Protein AF-A0A7G8PLW7-F1 (afdb_monomer_lite)

pLDDT: mean 91.12, std 13.37, range [37.12, 98.25]

Structure (mmCIF, N/CA/C/O backbone):
data_AF-A0A7G8PLW7-F1
#
_entry.id   AF-A0A7G8PLW7-F1
#
loop_
_atom_site.group_PDB
_atom_site.id
_atom_site.type_symbol
_atom_site.label_atom_id
_atom_site.label_alt_id
_atom_site.label_comp_id
_atom_site.label_asym_id
_atom_site.label_entity_id
_atom_site.label_seq_id
_atom_site.pdbx_PDB_ins_code
_atom_site.Cartn_x
_atom_site.Cartn_y
_atom_site.Cartn_z
_atom_site.occupancy
_atom_site.B_iso_or_equiv
_atom_site.auth_seq_id
_atom_site.auth_comp_id
_atom_site.auth_asym_id
_atom_site.auth_atom_id
_atom_site.pdbx_PDB_model_num
ATOM 1 N N . MET A 1 1 ? 2.152 -22.555 9.700 1.00 37.12 1 MET A N 1
ATOM 2 C CA . MET A 1 1 ? 1.393 -21.390 9.208 1.00 37.12 1 MET A CA 1
ATOM 3 C C . MET A 1 1 ? 2.440 -20.451 8.639 1.00 37.12 1 MET A C 1
ATOM 5 O O . MET A 1 1 ? 3.119 -19.780 9.405 1.00 37.12 1 MET A O 1
ATOM 9 N N . ASP A 1 2 ? 2.715 -20.571 7.341 1.00 39.97 2 ASP A N 1
ATOM 10 C CA . ASP A 1 2 ? 3.802 -19.845 6.677 1.00 39.97 2 ASP A CA 1
ATOM 11 C C . ASP A 1 2 ? 3.374 -18.402 6.407 1.00 39.97 2 ASP A C 1
ATOM 13 O O . ASP A 1 2 ? 2.741 -18.102 5.402 1.00 39.97 2 ASP A O 1
ATOM 17 N N . THR A 1 3 ? 3.713 -17.484 7.312 1.00 45.44 3 THR A N 1
ATOM 18 C CA . THR A 1 3 ? 3.503 -16.037 7.127 1.00 45.44 3 THR A CA 1
ATOM 19 C C . THR A 1 3 ? 4.613 -15.439 6.253 1.00 45.44 3 THR A C 1
ATOM 21 O O . THR A 1 3 ? 5.297 -14.486 6.640 1.00 45.44 3 THR A O 1
ATOM 24 N N . THR A 1 4 ? 4.876 -16.029 5.086 1.00 56.59 4 THR A N 1
ATOM 25 C CA . THR A 1 4 ? 5.938 -15.548 4.197 1.00 56.59 4 THR A CA 1
ATOM 26 C C . THR A 1 4 ? 5.436 -14.337 3.421 1.00 56.59 4 THR A C 1
ATOM 28 O O . THR A 1 4 ? 4.759 -14.457 2.407 1.00 56.59 4 THR A O 1
ATOM 31 N N . PHE A 1 5 ? 5.794 -13.138 3.881 1.00 67.69 5 PHE A N 1
ATOM 32 C CA . PHE A 1 5 ? 5.630 -11.930 3.077 1.00 67.69 5 PHE A CA 1
ATOM 33 C C . PHE A 1 5 ? 6.342 -12.107 1.730 1.00 67.69 5 PHE A C 1
ATOM 35 O O . PHE A 1 5 ? 7.565 -12.231 1.689 1.00 67.69 5 PHE A O 1
ATOM 42 N N . GLU A 1 6 ? 5.595 -12.048 0.629 1.00 78.38 6 GLU A N 1
ATOM 43 C CA . GLU A 1 6 ? 6.180 -12.208 -0.703 1.00 78.38 6 GLU A CA 1
ATOM 44 C C . GLU A 1 6 ? 7.173 -11.086 -1.036 1.00 78.38 6 GLU A C 1
ATOM 46 O O . GLU A 1 6 ? 6.952 -9.916 -0.694 1.00 78.38 6 GLU A O 1
ATOM 51 N N . SER A 1 7 ? 8.284 -11.422 -1.697 1.00 88.19 7 SER A N 1
ATOM 52 C CA . SER A 1 7 ? 9.267 -10.430 -2.144 1.00 88.19 7 SER A CA 1
ATOM 53 C C . SER A 1 7 ? 8.721 -9.593 -3.306 1.00 88.19 7 SER A C 1
ATOM 55 O O . SER A 1 7 ? 7.840 -10.027 -4.050 1.00 88.19 7 SER A O 1
ATOM 57 N N . ASN A 1 8 ? 9.257 -8.382 -3.491 1.00 90.56 8 ASN A N 1
ATOM 58 C CA . ASN A 1 8 ? 8.837 -7.526 -4.606 1.00 90.56 8 ASN A CA 1
ATOM 59 C C . ASN A 1 8 ? 9.126 -8.176 -5.965 1.00 90.56 8 ASN A C 1
ATOM 61 O O . ASN A 1 8 ? 8.336 -7.987 -6.880 1.00 90.56 8 ASN A O 1
ATOM 65 N N . ASP A 1 9 ? 10.212 -8.942 -6.089 1.00 93.62 9 ASP A N 1
ATOM 66 C CA . ASP A 1 9 ? 10.585 -9.627 -7.333 1.00 93.62 9 ASP A CA 1
ATOM 67 C C . ASP A 1 9 ? 9.591 -10.727 -7.706 1.00 93.62 9 ASP A C 1
ATOM 69 O O . ASP A 1 9 ? 9.196 -10.851 -8.864 1.00 93.62 9 ASP A O 1
ATOM 73 N N . LEU A 1 10 ? 9.130 -11.488 -6.713 1.00 94.88 10 LEU A N 1
ATOM 74 C CA . LEU A 1 10 ? 8.164 -12.556 -6.929 1.00 94.88 10 LEU A CA 1
ATOM 75 C C . LEU A 1 10 ? 6.789 -11.995 -7.325 1.00 94.88 10 LEU A C 1
ATOM 77 O O . LEU A 1 10 ? 6.190 -12.458 -8.296 1.00 94.88 10 LEU A O 1
ATOM 81 N N . VAL A 1 11 ? 6.326 -10.943 -6.642 1.00 94.69 11 VAL A N 1
ATOM 82 C CA . VAL A 1 11 ? 5.077 -10.242 -6.993 1.00 94.69 11 VAL A CA 1
ATOM 83 C C . VAL A 1 11 ? 5.181 -9.584 -8.372 1.00 94.69 11 VAL A C 1
ATOM 85 O O . VAL A 1 11 ? 4.256 -9.673 -9.177 1.00 94.69 11 VAL A O 1
ATOM 88 N N . ALA A 1 12 ? 6.317 -8.951 -8.669 1.00 96.75 12 ALA A N 1
ATOM 89 C CA . ALA A 1 12 ? 6.593 -8.325 -9.957 1.00 96.75 12 ALA A CA 1
ATOM 90 C C . ALA A 1 12 ? 6.521 -9.330 -11.114 1.00 96.75 12 ALA A C 1
ATOM 92 O O . ALA A 1 12 ? 5.868 -9.049 -12.119 1.00 96.75 12 ALA A O 1
ATOM 93 N N . GLY A 1 13 ? 7.117 -10.516 -10.941 1.00 97.19 13 GLY A N 1
ATOM 94 C CA . GLY A 1 13 ? 7.055 -11.598 -11.922 1.00 97.19 13 GLY A CA 1
ATOM 95 C C . GLY A 1 13 ? 5.628 -12.084 -12.185 1.00 97.19 13 GLY A C 1
ATOM 96 O O . GLY A 1 13 ? 5.242 -12.24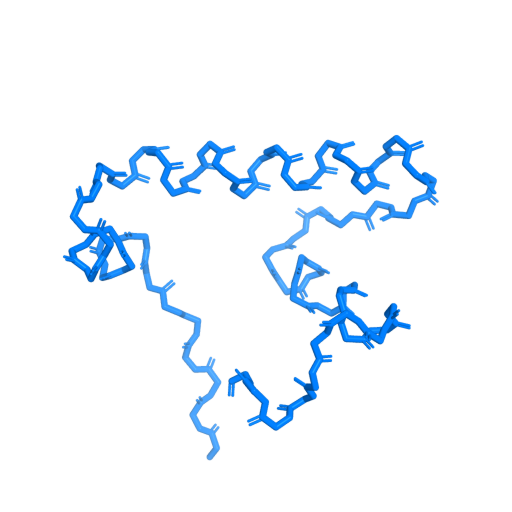5 -13.340 1.00 97.19 13 GLY A O 1
ATOM 97 N N . ARG A 1 14 ? 4.809 -12.247 -11.136 1.00 96.75 14 ARG A N 1
ATOM 98 C CA . ARG A 1 14 ? 3.400 -12.668 -11.271 1.00 96.75 14 ARG A CA 1
ATOM 99 C C . ARG A 1 14 ? 2.525 -11.634 -11.978 1.00 96.75 14 ARG A C 1
ATOM 101 O O . ARG A 1 14 ? 1.626 -12.007 -12.723 1.00 96.75 14 ARG A O 1
ATOM 108 N N . LEU A 1 15 ? 2.775 -10.349 -11.733 1.00 96.56 15 LEU A N 1
ATOM 109 C CA . LEU A 1 15 ? 1.986 -9.245 -12.290 1.00 96.56 15 LEU A CA 1
ATOM 110 C C . LEU A 1 15 ? 2.552 -8.689 -13.608 1.00 96.56 15 LEU A C 1
ATOM 112 O O . LEU A 1 15 ? 1.966 -7.764 -14.165 1.00 96.56 15 LEU A O 1
ATOM 116 N N . ASN A 1 16 ? 3.672 -9.229 -14.102 1.00 97.50 16 ASN A N 1
ATOM 117 C CA . ASN A 1 16 ? 4.393 -8.749 -15.284 1.00 97.50 16 ASN A CA 1
ATOM 118 C C . ASN A 1 16 ? 4.711 -7.235 -15.231 1.00 97.50 16 ASN A C 1
ATOM 120 O O . ASN A 1 16 ? 4.480 -6.488 -16.183 1.00 97.50 16 ASN A O 1
ATOM 124 N N . ILE A 1 17 ? 5.223 -6.772 -14.086 1.00 97.38 17 ILE A N 1
ATOM 125 C CA . ILE A 1 17 ? 5.654 -5.382 -13.854 1.00 97.38 17 ILE A CA 1
ATOM 126 C C . ILE A 1 17 ? 7.077 -5.342 -13.295 1.00 97.38 17 ILE A C 1
A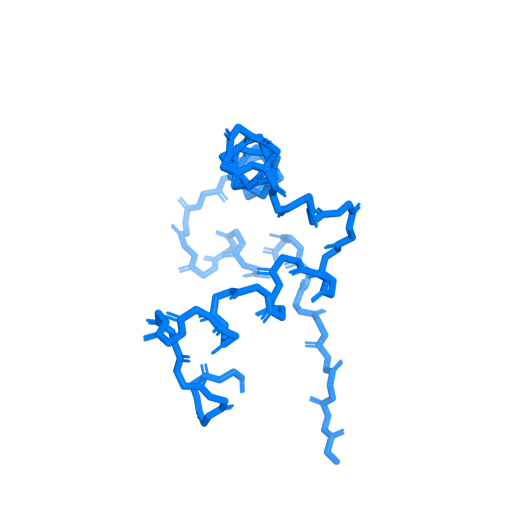TOM 128 O O . ILE A 1 17 ? 7.616 -6.353 -12.866 1.00 97.38 17 ILE A O 1
ATOM 132 N N . ALA A 1 18 ? 7.696 -4.161 -13.248 1.00 97.69 18 ALA A N 1
ATOM 133 C CA . ALA A 1 18 ? 8.992 -4.004 -12.591 1.00 97.69 18 ALA A CA 1
ATOM 134 C C . ALA A 1 18 ? 8.862 -4.062 -11.048 1.00 97.69 18 ALA A C 1
ATOM 136 O O . ALA A 1 18 ? 7.909 -3.494 -10.500 1.00 97.69 18 ALA A O 1
ATOM 137 N N . PRO A 1 19 ? 9.850 -4.611 -10.311 1.00 96.69 19 PRO A N 1
ATOM 138 C CA . PRO A 1 19 ? 9.874 -4.576 -8.840 1.00 96.69 19 PRO A CA 1
ATOM 139 C C . PRO A 1 19 ? 9.772 -3.158 -8.254 1.00 96.69 19 PRO A C 1
ATOM 141 O O . PRO A 1 19 ? 9.151 -2.939 -7.210 1.00 96.69 19 PRO A O 1
ATOM 144 N N . ALA A 1 20 ? 10.321 -2.159 -8.955 1.00 96.62 20 ALA A N 1
ATOM 145 C CA . ALA A 1 20 ? 10.182 -0.750 -8.590 1.00 96.62 20 ALA A CA 1
ATOM 146 C C . ALA A 1 20 ? 8.714 -0.283 -8.599 1.00 96.62 20 ALA A C 1
ATOM 148 O O . ALA A 1 20 ? 8.307 0.475 -7.717 1.00 96.62 20 ALA A O 1
ATOM 149 N N . THR A 1 21 ? 7.901 -0.782 -9.535 1.00 97.44 21 THR A N 1
ATOM 150 C CA . THR A 1 21 ? 6.468 -0.471 -9.629 1.00 97.44 21 THR A CA 1
ATOM 151 C C . THR A 1 21 ? 5.700 -1.041 -8.436 1.00 97.44 21 THR A C 1
ATOM 153 O O . THR A 1 21 ? 4.883 -0.326 -7.853 1.00 97.44 21 THR A O 1
ATOM 156 N N . VAL A 1 22 ? 6.021 -2.265 -7.992 1.00 96.81 22 VAL A N 1
ATOM 157 C CA . VAL A 1 22 ? 5.463 -2.853 -6.754 1.00 96.81 22 VAL A 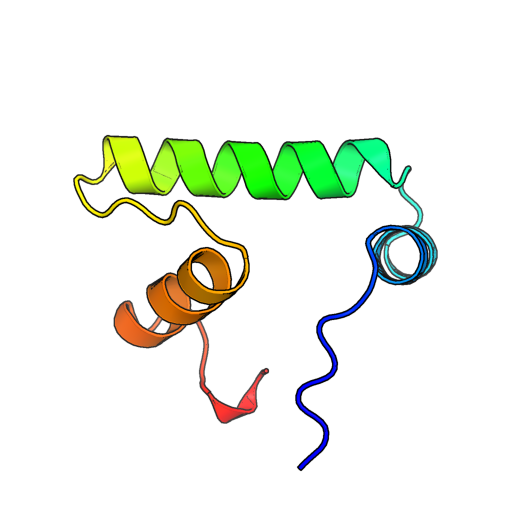CA 1
ATOM 158 C C 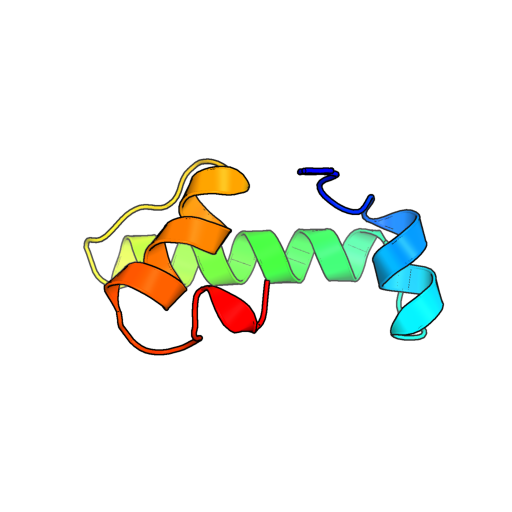. VAL A 1 22 ? 5.744 -1.941 -5.556 1.00 96.81 22 VAL A C 1
ATOM 160 O O . VAL A 1 22 ? 4.830 -1.576 -4.813 1.00 96.81 22 VAL A O 1
ATOM 163 N N . ARG A 1 23 ? 6.997 -1.488 -5.401 1.00 95.06 23 ARG A N 1
ATOM 164 C CA . ARG A 1 23 ? 7.383 -0.559 -4.327 1.00 95.06 23 ARG A CA 1
ATOM 165 C C . ARG A 1 23 ? 6.612 0.759 -4.405 1.00 95.06 23 ARG A C 1
ATOM 167 O O . ARG A 1 23 ? 6.118 1.229 -3.380 1.00 95.06 23 ARG A O 1
ATOM 174 N N . THR A 1 24 ? 6.467 1.343 -5.594 1.00 97.50 24 THR A N 1
ATOM 175 C CA . THR A 1 24 ? 5.681 2.571 -5.785 1.00 97.50 24 THR A CA 1
ATOM 176 C C . THR A 1 24 ? 4.206 2.369 -5.438 1.00 97.50 24 THR A C 1
ATOM 178 O O . THR A 1 24 ? 3.599 3.258 -4.840 1.00 97.50 24 THR A O 1
ATOM 181 N N . HIS A 1 25 ? 3.611 1.218 -5.759 1.00 96.06 25 HIS A N 1
ATOM 182 C CA . HIS A 1 25 ? 2.239 0.909 -5.356 1.00 96.06 25 HIS A CA 1
ATOM 183 C C . HIS A 1 25 ? 2.094 0.839 -3.833 1.00 96.06 25 HIS A C 1
ATOM 185 O O . HIS A 1 25 ? 1.219 1.514 -3.292 1.00 96.06 25 HIS A O 1
ATOM 191 N N . LEU A 1 26 ? 2.998 0.147 -3.131 1.00 95.19 26 LEU A N 1
ATOM 192 C CA . LEU A 1 26 ? 3.000 0.104 -1.663 1.00 95.19 26 LEU A CA 1
ATOM 193 C C . LEU A 1 26 ? 3.141 1.504 -1.044 1.00 95.19 26 LEU A C 1
ATOM 195 O O . LEU A 1 26 ? 2.396 1.857 -0.131 1.00 95.19 26 LEU A O 1
ATOM 199 N N . GLN A 1 27 ? 4.039 2.338 -1.579 1.00 96.44 27 GLN A N 1
ATOM 200 C CA . GLN A 1 27 ? 4.200 3.724 -1.128 1.00 96.44 27 GLN A CA 1
ATOM 201 C C . GLN A 1 27 ? 2.919 4.545 -1.321 1.00 96.44 27 GLN A C 1
ATOM 203 O O . GLN A 1 27 ? 2.502 5.262 -0.413 1.00 96.44 27 GLN A O 1
ATOM 208 N N . ARG A 1 28 ? 2.259 4.420 -2.479 1.00 97.88 28 ARG A N 1
ATOM 209 C CA . ARG A 1 28 ? 0.995 5.118 -2.763 1.00 97.88 28 ARG A CA 1
ATOM 210 C C . ARG A 1 28 ? -0.128 4.677 -1.830 1.00 97.88 28 ARG A C 1
ATOM 212 O O . ARG A 1 28 ? -0.902 5.524 -1.395 1.00 97.88 28 ARG A O 1
ATOM 219 N N . VAL A 1 29 ? -0.218 3.387 -1.506 1.00 96.38 29 VAL A N 1
ATOM 220 C CA . VAL A 1 29 ? -1.186 2.893 -0.513 1.00 96.38 29 VAL A CA 1
ATOM 221 C C . VAL A 1 29 ? -0.895 3.506 0.861 1.00 96.38 29 VAL A C 1
ATOM 223 O O . VAL A 1 29 ? -1.813 4.012 1.500 1.00 96.38 29 VAL A O 1
ATOM 226 N N . GLY A 1 30 ? 0.375 3.577 1.274 1.00 97.06 30 GLY A N 1
ATOM 227 C CA . GLY A 1 30 ? 0.772 4.265 2.507 1.00 97.06 30 GLY A CA 1
ATOM 228 C C . GLY A 1 30 ? 0.341 5.735 2.546 1.00 97.06 30 GLY A C 1
ATOM 229 O O . GLY A 1 30 ? -0.247 6.173 3.532 1.00 97.06 30 GLY A O 1
ATOM 230 N N . VAL A 1 31 ? 0.546 6.482 1.455 1.00 98.25 31 VAL A N 1
ATOM 231 C CA . VAL A 1 31 ? 0.102 7.885 1.335 1.00 98.25 31 VAL A CA 1
ATOM 232 C C . VAL A 1 31 ? -1.417 8.013 1.468 1.00 98.25 31 VAL A C 1
ATOM 234 O O . VAL A 1 31 ? -1.889 8.896 2.180 1.00 98.25 31 VAL A O 1
ATOM 237 N N . LYS A 1 32 ? -2.192 7.118 0.840 1.00 97.81 32 LYS A N 1
ATOM 238 C CA . LYS A 1 32 ? -3.660 7.108 0.972 1.00 97.81 32 LYS A CA 1
ATOM 239 C C . LYS A 1 32 ? -4.094 6.901 2.424 1.00 97.81 32 LYS A C 1
ATOM 241 O O . LYS A 1 32 ? -4.979 7.600 2.904 1.00 97.81 32 LYS A O 1
ATOM 246 N N . TYR A 1 33 ? -3.434 5.992 3.135 1.00 97.62 33 TYR A N 1
ATOM 247 C CA . TYR A 1 33 ? -3.719 5.733 4.544 1.00 97.62 33 TYR A CA 1
ATOM 248 C C . TYR A 1 33 ? -3.345 6.898 5.463 1.00 97.62 33 TYR A C 1
ATOM 250 O O . TYR A 1 33 ? -4.082 7.198 6.401 1.00 97.62 33 TYR A O 1
ATOM 258 N N . VAL A 1 34 ? -2.245 7.600 5.177 1.00 97.94 34 VAL A N 1
ATOM 259 C CA . VAL A 1 34 ? -1.896 8.846 5.878 1.00 97.94 34 VAL A CA 1
ATOM 260 C C . VAL A 1 34 ? -2.961 9.918 5.639 1.00 97.94 34 VAL A C 1
ATOM 262 O O . VAL A 1 34 ? -3.440 10.511 6.601 1.00 97.94 34 VAL A O 1
ATOM 265 N N . ALA A 1 35 ? -3.382 10.124 4.388 1.00 98.00 35 ALA A N 1
ATOM 266 C CA . ALA A 1 35 ? -4.422 11.097 4.046 1.00 98.00 35 ALA A CA 1
ATOM 267 C C . ALA A 1 35 ? -5.776 10.781 4.709 1.00 98.00 35 ALA A C 1
ATOM 269 O O . ALA A 1 35 ? -6.513 11.693 5.067 1.00 98.00 35 ALA A O 1
ATOM 270 N N . ALA A 1 36 ? -6.077 9.499 4.928 1.00 96.81 36 ALA A N 1
ATOM 271 C CA . ALA A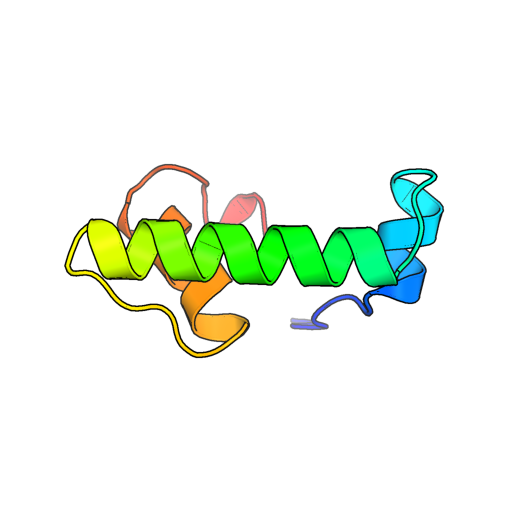 1 36 ? -7.268 9.040 5.641 1.00 96.81 36 ALA A CA 1
ATOM 272 C C . ALA A 1 36 ? -7.144 9.091 7.182 1.00 96.81 36 ALA A C 1
ATOM 274 O O . ALA A 1 36 ? -8.023 8.586 7.877 1.00 96.81 36 ALA A O 1
ATOM 275 N N . GLY A 1 37 ? -6.052 9.634 7.740 1.00 97.31 37 GLY A N 1
ATOM 276 C CA . GLY A 1 37 ? -5.833 9.715 9.191 1.00 97.31 37 GLY A CA 1
ATOM 277 C C . GLY A 1 37 ? -5.509 8.374 9.863 1.00 97.31 37 GLY A C 1
ATOM 278 O O . GLY A 1 37 ? -5.597 8.251 11.083 1.00 97.31 37 GLY A O 1
ATOM 279 N N . ARG A 1 38 ? -5.141 7.347 9.088 1.00 96.62 38 ARG A N 1
ATOM 280 C CA . ARG A 1 38 ? -4.930 5.969 9.563 1.00 96.62 38 ARG A CA 1
ATOM 281 C C . ARG A 1 38 ? -3.589 5.421 9.069 1.00 96.62 38 ARG A C 1
ATOM 283 O O . ARG A 1 38 ? -3.573 4.496 8.260 1.00 96.62 38 ARG A O 1
ATOM 290 N N . PRO A 1 39 ? -2.450 5.961 9.539 1.00 96.19 39 PRO A N 1
ATOM 291 C CA . PRO A 1 39 ? -1.136 5.648 8.986 1.00 96.19 39 PRO A C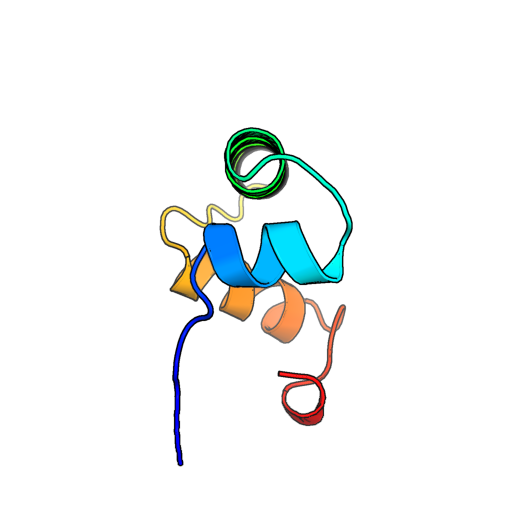A 1
ATOM 292 C C . PRO A 1 39 ? -0.813 4.145 9.030 1.00 96.19 39 PRO A C 1
ATOM 294 O O . PRO A 1 39 ? -1.175 3.432 9.976 1.00 96.19 39 PRO A O 1
ATOM 297 N N . ALA A 1 40 ? -0.100 3.693 7.995 1.00 96.94 40 ALA A N 1
ATOM 298 C CA . ALA A 1 40 ? 0.386 2.326 7.812 1.00 96.94 40 ALA A CA 1
ATOM 299 C C . ALA A 1 40 ? 1.883 2.346 7.428 1.00 96.94 40 ALA A C 1
ATOM 301 O O . ALA A 1 40 ? 2.222 2.230 6.251 1.00 96.94 40 ALA A O 1
ATOM 302 N N . PRO A 1 41 ? 2.795 2.556 8.399 1.00 94.94 41 PRO A N 1
ATOM 303 C CA . PRO A 1 41 ? 4.212 2.812 8.119 1.00 94.94 41 PRO A CA 1
ATOM 304 C C . PRO A 1 41 ? 5.026 1.551 7.788 1.00 94.94 41 PRO A C 1
ATOM 306 O O . PRO A 1 41 ? 6.173 1.655 7.363 1.00 94.94 41 PRO A O 1
ATOM 309 N N . THR A 1 42 ? 4.462 0.359 7.989 1.00 95.38 42 THR A N 1
ATOM 310 C CA . THR A 1 42 ? 5.134 -0.924 7.745 1.00 95.38 42 THR A CA 1
ATOM 311 C C . THR A 1 42 ? 4.342 -1.771 6.757 1.00 95.38 42 THR A C 1
ATOM 313 O O . THR A 1 42 ? 3.131 -1.609 6.611 1.00 95.38 42 THR A O 1
ATOM 316 N N . LYS A 1 43 ? 5.006 -2.733 6.106 1.00 89.94 43 LYS A N 1
ATOM 317 C CA . LYS A 1 43 ? 4.335 -3.698 5.219 1.00 89.94 43 LYS A CA 1
ATOM 318 C C . LYS A 1 43 ? 3.242 -4.484 5.954 1.00 89.94 43 LYS A C 1
ATOM 320 O O . LYS A 1 43 ? 2.156 -4.652 5.416 1.00 89.94 43 LYS A O 1
ATOM 325 N N . ALA A 1 44 ? 3.496 -4.879 7.203 1.00 92.94 44 ALA A N 1
ATOM 326 C CA . ALA A 1 44 ? 2.497 -5.527 8.050 1.00 92.94 44 ALA A CA 1
ATOM 327 C C . ALA A 1 44 ? 1.284 -4.616 8.312 1.00 92.94 44 ALA A C 1
ATOM 329 O O . ALA A 1 44 ? 0.149 -5.069 8.233 1.00 92.94 44 ALA A O 1
ATOM 330 N N . ALA A 1 45 ? 1.498 -3.316 8.549 1.00 94.94 45 ALA A N 1
ATOM 331 C CA . ALA A 1 45 ? 0.399 -2.368 8.711 1.00 94.94 45 ALA A CA 1
ATOM 332 C C . ALA A 1 45 ? -0.396 -2.164 7.408 1.00 94.94 45 ALA A C 1
ATOM 334 O O . ALA A 1 45 ? -1.615 -2.039 7.461 1.00 94.94 45 ALA A O 1
ATOM 335 N N . LEU A 1 46 ? 0.268 -2.168 6.244 1.00 94.81 46 LEU A N 1
ATOM 336 C CA . LEU A 1 46 ? -0.399 -2.085 4.936 1.00 94.81 46 LEU A CA 1
ATOM 337 C C . LEU A 1 46 ? -1.287 -3.301 4.641 1.00 94.81 46 LEU A C 1
ATOM 339 O O . LEU A 1 46 ? -2.243 -3.160 3.889 1.00 94.81 46 LEU A O 1
ATOM 343 N N . VAL A 1 47 ? -0.996 -4.457 5.243 1.00 94.00 47 VAL A N 1
ATOM 344 C CA . VAL A 1 47 ? -1.857 -5.651 5.204 1.00 94.00 47 VAL A CA 1
ATOM 345 C C . VAL A 1 47 ? -2.969 -5.568 6.253 1.00 94.00 47 VAL A C 1
ATOM 347 O O . VAL A 1 47 ? -4.128 -5.836 5.956 1.00 94.00 47 VAL A O 1
ATOM 350 N N . ALA A 1 48 ? -2.644 -5.146 7.476 1.00 94.50 48 ALA A N 1
ATOM 351 C CA . ALA A 1 48 ? -3.605 -5.102 8.574 1.00 94.50 48 ALA A CA 1
ATOM 352 C C . ALA A 1 48 ? -4.732 -4.078 8.357 1.00 94.50 48 ALA A C 1
ATOM 354 O O . ALA A 1 48 ? -5.861 -4.322 8.778 1.00 94.50 48 ALA A O 1
ATOM 355 N N . ARG A 1 49 ? -4.452 -2.928 7.723 1.00 96.06 49 ARG A N 1
ATOM 356 C CA . ARG A 1 49 ? -5.464 -1.878 7.526 1.00 96.06 49 ARG A CA 1
ATOM 357 C C . ARG A 1 49 ? -6.629 -2.326 6.633 1.00 96.06 49 ARG A C 1
ATOM 359 O O . ARG A 1 49 ? -7.750 -2.218 7.113 1.00 96.06 49 ARG A O 1
ATOM 366 N N . PRO A 1 50 ? -6.418 -2.877 5.422 1.00 94.88 50 PRO A N 1
ATOM 367 C CA . PRO A 1 50 ? -7.510 -3.392 4.598 1.00 94.88 50 PRO A CA 1
ATOM 368 C C . PRO A 1 50 ? -8.380 -4.442 5.297 1.00 94.88 50 PRO A C 1
ATOM 370 O O . PRO A 1 50 ? -9.596 -4.407 5.136 1.00 94.88 50 PRO A O 1
ATOM 373 N N . VAL A 1 51 ? -7.780 -5.326 6.105 1.00 95.88 51 VAL A N 1
ATOM 374 C CA . VAL A 1 51 ? -8.524 -6.319 6.904 1.00 95.88 51 VAL A CA 1
ATOM 375 C C . VAL A 1 51 ? -9.396 -5.627 7.953 1.00 95.88 51 VAL A C 1
ATOM 377 O O . VAL A 1 51 ? -10.589 -5.890 8.046 1.00 95.88 51 VAL A O 1
ATOM 380 N N . GLN A 1 52 ? -8.824 -4.690 8.717 1.00 95.19 52 GLN A N 1
ATOM 381 C CA . GLN A 1 52 ? -9.568 -3.895 9.707 1.00 95.19 52 GLN A CA 1
ATOM 382 C C . GLN A 1 52 ? -10.672 -3.036 9.073 1.00 95.19 52 GLN A C 1
ATOM 384 O O . GLN A 1 52 ? -11.640 -2.697 9.747 1.00 95.19 52 GLN A O 1
ATOM 389 N N . ASP A 1 53 ? -10.510 -2.678 7.799 1.00 94.69 53 ASP A N 1
ATOM 390 C CA . ASP A 1 53 ? -11.456 -1.874 7.021 1.00 94.69 53 ASP A CA 1
ATOM 391 C C . ASP A 1 53 ? -12.549 -2.711 6.355 1.00 94.69 53 ASP A C 1
ATOM 393 O O . ASP A 1 53 ? -13.465 -2.144 5.764 1.00 94.69 53 ASP A O 1
ATOM 397 N N . GLY A 1 54 ? -12.448 -4.042 6.414 1.00 94.94 54 GLY A N 1
ATOM 398 C CA . GLY A 1 54 ? -13.355 -4.949 5.713 1.00 94.94 54 GLY A CA 1
ATOM 399 C C . GLY A 1 54 ? -13.217 -4.902 4.186 1.00 94.94 54 GLY A C 1
ATOM 400 O O . GLY A 1 54 ? -14.159 -5.254 3.484 1.00 94.94 54 GLY A O 1
ATOM 401 N N . ILE A 1 55 ? -12.072 -4.447 3.662 1.00 94.62 55 ILE A N 1
ATOM 402 C CA . ILE A 1 55 ? -11.790 -4.386 2.215 1.00 94.62 55 ILE A CA 1
ATOM 403 C C . ILE A 1 55 ? -11.363 -5.763 1.681 1.00 94.62 55 ILE A C 1
ATOM 405 O O . ILE A 1 55 ? -11.658 -6.086 0.533 1.00 94.62 55 ILE A O 1
ATOM 409 N N . ILE A 1 56 ? -10.668 -6.556 2.502 1.00 94.62 56 ILE A N 1
ATOM 410 C CA . ILE A 1 56 ? -10.246 -7.936 2.201 1.00 94.62 56 ILE A CA 1
ATOM 411 C C . ILE A 1 56 ? -10.543 -8.839 3.404 1.00 94.62 56 ILE A C 1
ATOM 413 O O . ILE A 1 56 ? -10.498 -8.356 4.542 1.00 94.62 56 ILE A O 1
ATOM 417 N N . SER A 1 57 ? -10.818 -10.128 3.175 1.00 93.88 57 SER A N 1
ATOM 418 C CA . SER A 1 57 ? -10.914 -11.102 4.267 1.00 93.88 57 SER A CA 1
ATOM 419 C C . SER A 1 57 ? -9.524 -11.512 4.754 1.00 93.88 57 SER A C 1
ATOM 421 O O . SER A 1 57 ? -8.542 -11.458 4.015 1.00 93.88 57 SER A O 1
ATOM 423 N N . ILE A 1 58 ? -9.445 -11.976 6.002 1.00 91.00 58 ILE A N 1
ATOM 424 C CA . ILE A 1 58 ? -8.251 -12.666 6.504 1.00 91.00 58 ILE A CA 1
ATOM 425 C C . ILE A 1 58 ? -8.004 -13.983 5.756 1.00 91.00 58 ILE A C 1
ATOM 427 O O . ILE A 1 58 ? -6.860 -14.407 5.649 1.00 91.00 58 ILE A O 1
ATOM 431 N N . ASP A 1 59 ? -9.061 -14.594 5.217 1.00 92.25 59 ASP A N 1
ATOM 432 C CA . ASP A 1 59 ? -8.983 -15.837 4.442 1.00 92.25 59 ASP A CA 1
ATOM 433 C C . ASP A 1 59 ? -8.410 -15.627 3.026 1.00 92.25 59 ASP A C 1
ATOM 435 O O . ASP A 1 59 ? -8.065 -16.600 2.360 1.00 92.25 59 ASP A O 1
ATOM 439 N N . ASP A 1 60 ? -8.290 -14.371 2.573 1.00 86.75 60 ASP A N 1
ATOM 440 C CA . ASP A 1 60 ? -7.751 -13.999 1.256 1.00 86.75 60 ASP A CA 1
ATOM 441 C C . ASP A 1 60 ? -6.233 -13.706 1.282 1.00 86.75 60 ASP A C 1
ATOM 443 O O . ASP A 1 60 ? -5.666 -13.310 0.257 1.00 86.75 60 ASP A O 1
ATOM 447 N N . LEU A 1 61 ? -5.589 -13.821 2.453 1.00 82.38 61 LEU A N 1
ATOM 448 C CA . LEU A 1 61 ? -4.189 -13.440 2.695 1.00 82.38 61 LEU A CA 1
ATOM 449 C C . LEU A 1 61 ? -3.188 -14.595 2.603 1.00 82.38 61 LEU A C 1
ATOM 451 O O . LEU A 1 61 ? -3.495 -15.714 3.067 1.00 82.38 61 LEU A O 1
#

Organism: NCBI:txid258505

Radius of gyration: 12.32 Å; chains: 1; bounding box: 24×32×25 Å

Secondary structure (DSSP, 8-state):
----PPPHHHHHHHHTS-HHHHHHHHHHHHHHHHHTT----SHHHHHHHHHHTTSS-GGG-

InterPro domains:
  IPR036388 Winged helix-like DNA-binding domain superfamily [G3DSA:1.10.10.10] (4-59)

Sequence (61 aa):
MDTTFESNDLVAGRLNIAPATVRTHLQRVGVKYVAAGRPAPTKAALVARPVQDGIISIDDL

Foldseek 3Di:
DDPDDDQLVVVCVVVVHDSVVVVVVLVVLQVVCVVVVHGQPDPVSSVVVCCVVVVDPPVRD